Protein AF-R5TZ02-F1 (afdb_monomer)

Organism: NCBI:txid1263106

Foldseek 3Di:
DLPDDLVRQCVFPQGHNQLSVVSPVVSVVHFDDPVNSVVSRGPCQRRQLPDDGPNDGPDPDDNDPQVNVCSNPVPDDPDPPVCVPDRDDDDDPCPPDPPPDDDDDDDD

Solvent-accessible surface area (backbone atoms only — not comparable to full-atom values): 7100 Å² total; per-residue (Å²): 85,76,82,62,53,66,72,62,41,56,71,39,54,46,36,45,77,70,27,34,52,48,51,68,56,50,41,75,81,43,84,59,51,72,68,54,40,48,75,54,61,33,40,52,92,56,26,54,88,80,48,36,38,92,88,38,58,94,61,98,67,79,93,41,70,66,60,49,53,50,62,66,68,59,77,83,67,86,70,59,79,86,55,76,76,60,76,86,69,82,85,60,88,63,80,78,62,79,81,87,78,82,85,86,76,87,80,135

Radius of gyration: 22.27 Å; Cα contacts (8 Å, |Δi|>4): 79; chains: 1; bounding box: 46×42×75 Å

Secondary structure (DSSP, 8-state):
-TT--HHHHHHSTT--HHHHHHHHHHTTTSPPPHHHHHHTT--HHHHTTT--BTTB-SS-----HHHHHHHHH-SS----GGGTT-------TTTT------------

pLDDT: mean 77.51, std 15.89, range [36.97, 94.56]

Sequence (108 aa):
MNRASYDVLLRVPGIGYKSAGRIVKARRFGSLGFEDLRKMGVVLKRALYFITCSGKMMYKTKIEEDYITRNLLNTKERLPDSVAGMNYQQLSLFDDVNFTGNQIVTMV

InterPro domains:
  IPR010994 RuvA domain 2-like [SSF47781] (2-53)

Mean predicted aligned error: 12.78 Å

Structure (mmCIF, N/CA/C/O backbone):
data_AF-R5TZ02-F1
#
_entry.id   AF-R5TZ02-F1
#
loop_
_atom_site.group_PDB
_atom_site.id
_atom_site.type_symbol
_atom_site.label_atom_id
_atom_site.label_alt_id
_atom_site.label_comp_id
_atom_site.label_asym_id
_atom_site.label_entity_id
_atom_site.label_seq_id
_atom_site.pdbx_PDB_ins_code
_atom_site.Cartn_x
_atom_site.Cartn_y
_atom_site.Cartn_z
_atom_site.occupancy
_atom_site.B_iso_or_equiv
_atom_site.auth_seq_id
_atom_site.auth_comp_id
_atom_site.auth_asym_id
_atom_site.auth_atom_id
_atom_site.pdbx_PDB_model_num
ATOM 1 N N . MET A 1 1 ? -7.273 0.578 2.139 1.00 80.88 1 MET A N 1
ATOM 2 C CA . MET A 1 1 ? -6.460 -0.176 3.127 1.00 80.88 1 MET A CA 1
ATOM 3 C C . MET A 1 1 ? -7.211 -0.571 4.394 1.00 80.88 1 MET A C 1
ATOM 5 O O . MET A 1 1 ? -7.359 -1.758 4.643 1.00 80.88 1 MET A O 1
ATOM 9 N N . ASN A 1 2 ? -7.729 0.384 5.171 1.00 80.00 2 ASN A N 1
ATOM 10 C CA . ASN A 1 2 ? -8.288 0.114 6.510 1.00 80.00 2 ASN A CA 1
ATOM 11 C C . ASN A 1 2 ? -9.486 -0.862 6.529 1.00 80.00 2 ASN A C 1
ATOM 13 O O . ASN A 1 2 ? -9.746 -1.480 7.553 1.00 80.00 2 ASN A O 1
ATOM 17 N N . ARG A 1 3 ? -10.181 -1.044 5.397 1.00 84.50 3 ARG A N 1
ATOM 18 C CA . ARG A 1 3 ? -11.347 -1.939 5.259 1.00 84.50 3 ARG A CA 1
ATOM 19 C C . ARG A 1 3 ? -11.113 -3.184 4.391 1.00 84.50 3 ARG A C 1
ATOM 21 O O . ARG A 1 3 ? -11.97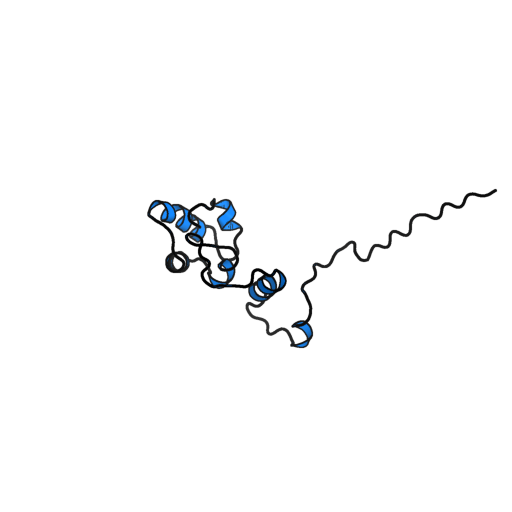0 -4.052 4.356 1.00 84.50 3 ARG A O 1
ATOM 28 N N . ALA A 1 4 ? -9.986 -3.282 3.683 1.00 88.69 4 ALA A N 1
ATOM 29 C CA . ALA A 1 4 ? -9.775 -4.342 2.690 1.00 88.69 4 ALA A CA 1
ATOM 30 C C . ALA A 1 4 ? -9.599 -5.719 3.354 1.00 88.69 4 ALA A C 1
ATOM 32 O O . ALA A 1 4 ? -8.904 -5.824 4.365 1.00 88.69 4 ALA A O 1
ATOM 33 N N . SER A 1 5 ? -10.208 -6.773 2.812 1.00 91.75 5 SER A N 1
ATOM 34 C CA . SER A 1 5 ? -10.006 -8.143 3.297 1.00 91.75 5 SER A CA 1
ATOM 35 C C . SER A 1 5 ? -8.579 -8.635 3.010 1.00 91.75 5 SER A C 1
ATOM 37 O O . SER A 1 5 ? -7.854 -8.056 2.199 1.00 91.75 5 SER A O 1
ATOM 39 N N . TYR A 1 6 ? -8.140 -9.681 3.713 1.00 92.38 6 TYR A N 1
ATOM 40 C CA . TYR A 1 6 ? -6.778 -10.211 3.577 1.00 92.38 6 TYR A CA 1
ATOM 41 C C . TYR A 1 6 ? -6.500 -10.740 2.160 1.00 92.38 6 TYR A C 1
ATOM 43 O O . TYR A 1 6 ? -5.452 -10.467 1.581 1.00 92.38 6 TYR A O 1
ATOM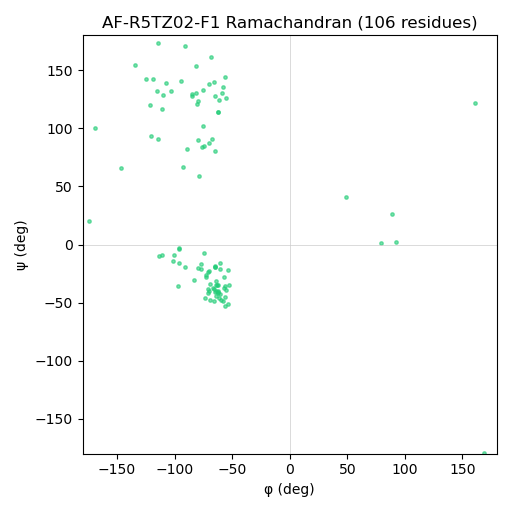 51 N N . ASP A 1 7 ? -7.474 -11.440 1.587 1.00 93.88 7 ASP A N 1
ATOM 52 C CA . ASP A 1 7 ? -7.479 -11.961 0.221 1.00 93.88 7 ASP A CA 1
ATOM 53 C C . ASP A 1 7 ? -7.371 -10.849 -0.833 1.00 93.88 7 ASP A C 1
ATOM 55 O O . ASP A 1 7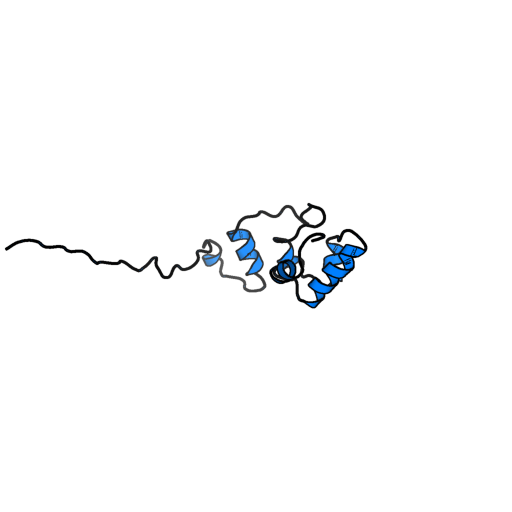 ? -6.574 -10.967 -1.762 1.00 93.88 7 ASP A O 1
ATOM 59 N N . VAL A 1 8 ? -8.087 -9.731 -0.666 1.00 92.75 8 VAL A N 1
ATOM 60 C CA . VAL A 1 8 ? -7.971 -8.571 -1.565 1.00 92.75 8 VAL A CA 1
ATOM 61 C C . VAL A 1 8 ? -6.574 -7.960 -1.494 1.00 92.75 8 VAL A C 1
ATOM 63 O O . VAL A 1 8 ? -6.008 -7.606 -2.525 1.00 92.75 8 VAL A O 1
ATOM 66 N N . LEU A 1 9 ? -5.980 -7.871 -0.300 1.00 92.19 9 LEU A N 1
ATOM 67 C CA . LEU A 1 9 ? -4.625 -7.337 -0.139 1.00 92.19 9 LEU A CA 1
ATOM 68 C C . LEU A 1 9 ? -3.573 -8.180 -0.868 1.00 92.19 9 LEU A C 1
ATOM 70 O O . LEU A 1 9 ? -2.623 -7.612 -1.395 1.00 92.19 9 LEU A O 1
ATOM 74 N N . LEU A 1 10 ? -3.743 -9.502 -0.933 1.00 93.56 10 LEU A N 1
ATOM 75 C CA . LEU A 1 10 ? -2.823 -10.396 -1.644 1.00 93.56 10 LEU A CA 1
ATOM 76 C C . LEU A 1 10 ? -2.874 -10.256 -3.170 1.00 93.56 10 LEU A C 1
ATOM 78 O O . LEU A 1 10 ? -1.903 -10.601 -3.836 1.00 93.56 10 LEU A O 1
ATOM 82 N N . ARG A 1 11 ? -3.975 -9.744 -3.730 1.00 93.06 11 ARG A N 1
ATOM 83 C CA . ARG A 1 11 ? -4.100 -9.506 -5.179 1.00 93.06 11 ARG A CA 1
ATOM 84 C C . ARG A 1 11 ? -3.359 -8.253 -5.639 1.00 93.06 11 ARG A C 1
ATOM 86 O O . ARG A 1 11 ? -3.125 -8.088 -6.831 1.00 93.06 11 ARG A O 1
ATOM 93 N N . VAL A 1 12 ? -3.007 -7.359 -4.716 1.00 92.38 12 VAL A N 1
ATOM 94 C CA . VAL A 1 12 ? -2.370 -6.084 -5.049 1.00 92.38 12 VAL A CA 1
ATOM 95 C C . VAL A 1 12 ? -0.872 -6.286 -5.313 1.00 92.38 12 VAL A C 1
ATOM 97 O O . VAL A 1 12 ? -0.143 -6.725 -4.416 1.00 92.38 12 VAL A O 1
ATOM 100 N N . PRO A 1 13 ? -0.362 -5.885 -6.494 1.00 90.88 13 PRO A N 1
ATOM 101 C CA . PRO A 1 13 ? 1.064 -5.933 -6.787 1.00 90.88 13 PRO A CA 1
ATOM 102 C C . PRO A 1 13 ? 1.895 -5.173 -5.744 1.00 90.88 13 PRO A C 1
ATOM 104 O O . PRO A 1 13 ? 1.679 -3.990 -5.489 1.00 90.88 13 PRO A O 1
ATOM 107 N N . GLY A 1 14 ? 2.887 -5.845 -5.154 1.00 89.50 14 GLY A N 1
ATOM 108 C CA . GLY A 1 14 ? 3.764 -5.252 -4.137 1.00 89.50 14 GLY A CA 1
ATOM 109 C C . GLY A 1 14 ? 3.318 -5.450 -2.682 1.00 89.50 14 GLY A C 1
ATOM 110 O O . GLY A 1 14 ? 4.011 -4.970 -1.781 1.00 89.50 14 GLY A O 1
ATOM 111 N N . ILE A 1 15 ? 2.220 -6.173 -2.432 1.00 94.25 15 ILE A N 1
ATOM 112 C CA . ILE A 1 15 ? 1.822 -6.657 -1.103 1.00 94.25 15 ILE A CA 1
ATOM 113 C C . ILE A 1 15 ? 1.987 -8.182 -1.060 1.00 94.25 15 ILE A C 1
ATOM 115 O O . ILE A 1 15 ? 1.495 -8.893 -1.925 1.00 94.25 15 ILE A O 1
ATOM 119 N N . GLY A 1 16 ? 2.687 -8.690 -0.046 1.00 92.94 16 GLY A N 1
ATOM 120 C CA . GLY A 1 16 ? 2.872 -10.126 0.181 1.00 92.94 16 GLY A CA 1
ATOM 121 C C . GLY A 1 16 ? 2.188 -10.587 1.466 1.00 92.94 16 GLY A C 1
ATOM 122 O O . GLY A 1 16 ? 1.740 -9.772 2.268 1.00 92.94 16 GLY A O 1
ATOM 123 N N . TYR A 1 17 ? 2.169 -11.897 1.723 1.00 94.56 17 TYR A N 1
ATOM 124 C CA . TYR A 1 17 ? 1.468 -12.480 2.880 1.00 94.56 17 TYR A CA 1
ATOM 125 C C . TYR A 1 17 ? 1.891 -11.889 4.234 1.00 94.56 17 TYR A C 1
ATOM 127 O O . TYR A 1 17 ? 1.041 -11.632 5.090 1.00 94.56 17 TYR A O 1
ATOM 135 N N . LYS A 1 18 ? 3.192 -11.610 4.418 1.00 94.56 18 LYS A N 1
ATOM 136 C CA . LYS A 1 18 ? 3.728 -10.979 5.636 1.00 94.56 18 LYS A CA 1
ATOM 137 C C . LYS A 1 18 ? 3.219 -9.548 5.799 1.00 94.56 18 LYS A C 1
ATOM 139 O O . LYS A 1 18 ? 2.765 -9.190 6.884 1.00 94.56 18 LYS A O 1
ATOM 144 N N . SER A 1 19 ? 3.297 -8.728 4.747 1.00 93.19 19 SER A N 1
ATOM 145 C CA . SER A 1 19 ? 2.848 -7.333 4.809 1.00 93.19 19 SER A CA 1
ATOM 146 C C . SER A 1 19 ? 1.326 -7.237 4.906 1.00 93.19 19 SER A C 1
ATOM 148 O O . SER A 1 19 ? 0.839 -6.488 5.748 1.00 93.19 19 SER A O 1
ATOM 150 N N . ALA A 1 20 ? 0.574 -8.067 4.178 1.00 94.31 20 ALA A N 1
ATOM 151 C CA . ALA A 1 20 ? -0.878 -8.194 4.315 1.00 94.31 20 ALA A CA 1
ATOM 152 C C . ALA A 1 20 ? -1.288 -8.544 5.756 1.00 94.31 20 ALA A C 1
ATOM 154 O O . ALA A 1 20 ? -2.170 -7.904 6.328 1.00 94.31 20 ALA A O 1
ATOM 155 N N . GLY A 1 21 ? -0.597 -9.498 6.390 1.00 94.12 21 GLY A N 1
ATOM 156 C CA . GLY A 1 21 ? -0.849 -9.859 7.787 1.00 94.12 21 GLY A CA 1
ATOM 157 C C . GLY A 1 21 ? -0.579 -8.703 8.755 1.00 94.12 21 GLY A C 1
ATOM 158 O O . GLY A 1 21 ? -1.360 -8.472 9.680 1.00 94.12 21 GLY A O 1
ATOM 159 N N . ARG A 1 22 ? 0.492 -7.930 8.527 1.00 93.50 22 ARG A N 1
ATOM 160 C CA . ARG A 1 22 ? 0.792 -6.722 9.316 1.00 93.50 22 ARG A CA 1
ATOM 161 C C . ARG A 1 22 ? -0.279 -5.651 9.144 1.00 93.50 22 ARG A C 1
ATOM 163 O O . ARG A 1 22 ? -0.729 -5.115 10.147 1.00 93.50 22 ARG A O 1
ATOM 170 N N . ILE A 1 23 ? -0.736 -5.399 7.918 1.00 93.00 23 ILE A N 1
ATOM 171 C CA . ILE A 1 23 ? -1.804 -4.432 7.619 1.00 93.00 23 ILE A CA 1
ATOM 172 C C . ILE A 1 23 ? -3.086 -4.790 8.377 1.00 93.00 23 ILE A C 1
ATOM 174 O O . ILE A 1 23 ? -3.674 -3.939 9.044 1.00 93.00 23 ILE A O 1
ATOM 178 N N . VAL A 1 24 ? -3.502 -6.059 8.316 1.00 93.12 24 VAL A N 1
ATOM 179 C CA . VAL A 1 24 ? -4.724 -6.542 8.979 1.00 93.12 24 VAL A CA 1
ATOM 180 C C . VAL A 1 24 ? -4.645 -6.419 10.501 1.00 93.12 24 VAL A C 1
ATOM 182 O O . VAL A 1 24 ? -5.656 -6.129 11.141 1.00 93.12 24 VAL A O 1
ATOM 185 N N . LYS A 1 25 ? -3.461 -6.607 11.090 1.00 92.75 25 LYS A N 1
ATOM 186 C CA . LYS A 1 25 ? -3.245 -6.383 12.525 1.00 92.75 25 LYS A CA 1
ATOM 187 C C . LYS A 1 25 ? -3.219 -4.891 12.862 1.00 92.75 25 LYS A C 1
ATOM 189 O O . LYS A 1 25 ? -3.890 -4.471 13.797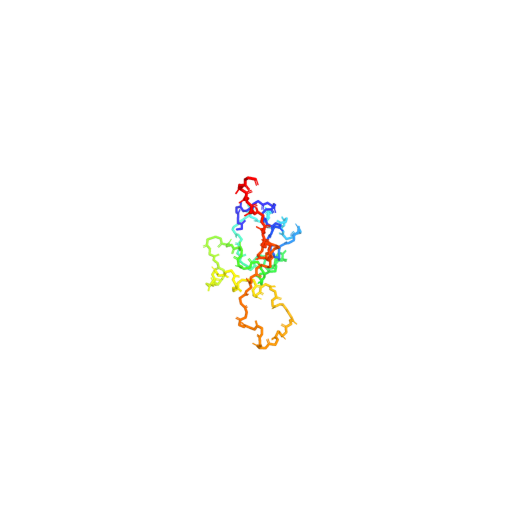 1.00 92.75 25 LYS A O 1
ATOM 194 N N . ALA A 1 26 ? -2.491 -4.093 12.087 1.00 91.75 26 ALA A N 1
ATOM 195 C CA . ALA A 1 26 ? -2.239 -2.687 12.378 1.00 91.75 26 ALA A CA 1
ATOM 196 C C . ALA A 1 26 ? -3.495 -1.809 12.250 1.00 91.75 26 ALA A C 1
ATOM 198 O O . ALA A 1 26 ? -3.696 -0.916 13.067 1.00 91.75 26 ALA A O 1
ATOM 199 N N . ARG A 1 27 ? -4.408 -2.125 11.320 1.00 89.56 27 ARG A N 1
ATOM 200 C CA . ARG A 1 27 ? -5.693 -1.409 11.180 1.00 89.56 27 ARG A CA 1
ATOM 201 C C . ARG A 1 27 ? -6.599 -1.475 12.417 1.00 89.56 27 ARG A C 1
ATOM 203 O O . ARG A 1 27 ? -7.553 -0.714 12.502 1.00 89.56 27 ARG A O 1
ATOM 210 N N . ARG A 1 28 ? -6.336 -2.395 13.357 1.00 87.88 28 ARG A N 1
ATOM 211 C CA . ARG A 1 28 ? -7.061 -2.471 14.637 1.00 87.88 28 ARG A CA 1
ATOM 212 C C . ARG A 1 28 ? -6.670 -1.344 15.592 1.00 87.88 28 ARG A C 1
ATOM 214 O O . ARG A 1 28 ? -7.465 -0.995 16.452 1.00 87.88 28 ARG A O 1
ATOM 221 N N . PHE A 1 29 ? -5.459 -0.810 15.447 1.00 88.50 29 PHE A N 1
ATOM 222 C CA . PHE A 1 29 ? -4.901 0.218 16.327 1.00 88.50 29 PHE A CA 1
ATOM 223 C C . PHE A 1 29 ? -5.080 1.633 15.773 1.00 88.50 29 PHE A C 1
ATOM 225 O O . PHE A 1 29 ? -4.934 2.601 16.511 1.00 88.50 29 PHE A O 1
ATOM 232 N N . GLY A 1 30 ? -5.395 1.774 14.485 1.00 86.62 30 GLY A N 1
ATOM 233 C CA . GLY A 1 30 ? -5.607 3.076 13.873 1.00 86.62 30 GLY A CA 1
ATOM 234 C C . GLY A 1 30 ? -5.696 3.024 12.354 1.00 86.62 30 GLY A C 1
ATOM 235 O O . GLY A 1 30 ? -5.608 1.967 11.725 1.00 86.62 30 GLY A O 1
ATOM 236 N N . SER A 1 31 ? -5.872 4.201 11.759 1.00 87.44 31 SER A N 1
ATOM 237 C CA . SER A 1 31 ? -5.836 4.366 10.306 1.00 87.44 31 SER A CA 1
ATOM 238 C C . SER A 1 31 ? -4.400 4.304 9.798 1.00 87.44 31 SER A C 1
ATOM 240 O O . SER A 1 31 ? -3.535 4.987 10.334 1.00 87.44 31 SER A O 1
ATOM 242 N N . LEU A 1 32 ? -4.158 3.528 8.742 1.00 89.12 32 LEU A N 1
ATOM 243 C CA . LEU A 1 32 ? -2.826 3.389 8.154 1.00 89.12 32 LEU A CA 1
ATOM 244 C C . LEU A 1 32 ? -2.534 4.507 7.152 1.00 89.12 32 LEU A C 1
ATOM 246 O O . LEU A 1 32 ? -3.331 4.750 6.239 1.00 89.12 32 LEU A O 1
ATOM 250 N N . GLY A 1 33 ? -1.378 5.153 7.303 1.00 89.94 33 GLY A N 1
ATOM 251 C CA . GLY A 1 33 ? -0.809 6.081 6.331 1.00 89.94 33 GLY A CA 1
ATOM 252 C C . GLY A 1 33 ? 0.118 5.389 5.327 1.00 89.94 33 GLY A C 1
ATOM 253 O O . GLY A 1 33 ? 0.475 4.222 5.468 1.00 89.94 33 GLY A O 1
ATOM 254 N N . PHE A 1 34 ? 0.544 6.118 4.292 1.00 88.94 34 PHE A N 1
ATOM 255 C CA . PHE A 1 34 ? 1.488 5.590 3.294 1.00 88.94 34 PHE A CA 1
ATOM 256 C C . PHE A 1 34 ? 2.864 5.262 3.887 1.00 88.94 34 PHE A C 1
ATOM 258 O O . PHE A 1 34 ? 3.485 4.276 3.492 1.00 88.94 34 PHE A O 1
ATOM 265 N N . GLU A 1 35 ? 3.321 6.050 4.859 1.00 89.44 35 GLU A N 1
ATOM 266 C CA . GLU A 1 35 ? 4.610 5.823 5.515 1.00 89.44 35 GLU A CA 1
ATOM 267 C C . GLU A 1 35 ? 4.608 4.528 6.343 1.00 89.44 35 GLU A C 1
ATOM 269 O O . GLU A 1 35 ? 5.572 3.762 6.315 1.00 89.44 35 GLU A O 1
ATOM 274 N N . ASP A 1 36 ? 3.487 4.213 6.993 1.00 90.62 36 ASP A N 1
ATOM 275 C CA . ASP A 1 36 ? 3.322 2.971 7.752 1.00 90.62 36 ASP A CA 1
ATOM 276 C C . ASP A 1 36 ? 3.379 1.751 6.833 1.00 90.62 36 ASP A C 1
ATOM 278 O O . ASP A 1 36 ? 4.036 0.757 7.141 1.00 90.62 36 ASP A O 1
ATOM 282 N N . LEU A 1 37 ? 2.752 1.839 5.657 1.00 90.38 37 LEU A N 1
ATOM 283 C CA . LEU A 1 37 ? 2.782 0.769 4.661 1.00 90.38 37 LEU A CA 1
ATOM 284 C C . LEU A 1 37 ? 4.200 0.499 4.153 1.00 90.38 37 LEU A C 1
ATOM 286 O O . LEU A 1 37 ? 4.590 -0.664 4.020 1.00 90.38 37 LEU A O 1
ATOM 290 N N . ARG A 1 38 ? 4.992 1.555 3.923 1.00 91.12 38 ARG A N 1
ATOM 291 C CA . ARG A 1 38 ? 6.408 1.425 3.557 1.00 91.12 38 ARG A CA 1
ATOM 292 C C . ARG A 1 38 ? 7.180 0.679 4.647 1.00 91.12 38 ARG A C 1
ATOM 294 O O . ARG A 1 38 ? 7.866 -0.294 4.341 1.00 91.12 38 ARG A O 1
ATOM 301 N N . LYS A 1 39 ? 7.003 1.065 5.915 1.00 91.38 39 LYS A N 1
ATOM 302 C CA . LYS A 1 39 ? 7.637 0.408 7.073 1.00 91.38 39 LYS A CA 1
ATOM 303 C C . LYS A 1 39 ? 7.182 -1.044 7.263 1.00 91.38 39 LYS A C 1
ATOM 305 O O . LYS A 1 39 ? 7.964 -1.887 7.687 1.00 91.38 39 LYS A O 1
ATOM 310 N N . MET A 1 40 ? 5.942 -1.375 6.897 1.00 91.06 40 MET A N 1
ATOM 311 C CA . MET A 1 40 ? 5.408 -2.746 6.944 1.00 91.06 40 MET A CA 1
ATOM 312 C C . MET A 1 40 ? 5.935 -3.661 5.826 1.00 91.06 40 MET A C 1
ATOM 314 O O . MET A 1 40 ? 5.668 -4.871 5.859 1.00 91.06 40 MET A O 1
ATOM 318 N N . GLY A 1 41 ? 6.687 -3.113 4.865 1.00 88.81 41 GLY A N 1
ATOM 319 C CA . GLY A 1 41 ? 7.263 -3.844 3.738 1.00 88.81 41 GLY A CA 1
ATOM 320 C C . GLY A 1 41 ? 6.344 -3.920 2.518 1.00 88.81 41 GLY A C 1
ATOM 321 O O . GLY A 1 41 ? 6.427 -4.880 1.755 1.00 88.81 41 GLY A O 1
ATOM 322 N N . VAL A 1 42 ? 5.435 -2.957 2.347 1.00 93.00 42 VAL A N 1
ATOM 323 C CA . VAL A 1 42 ? 4.672 -2.798 1.102 1.00 93.00 42 VAL A CA 1
ATOM 324 C C . VAL A 1 42 ? 5.517 -2.041 0.083 1.00 93.00 42 VAL A C 1
ATOM 326 O O . VAL A 1 42 ? 6.033 -0.956 0.362 1.00 93.00 42 VAL A O 1
ATOM 329 N N . VAL A 1 43 ? 5.610 -2.576 -1.134 1.00 91.31 43 VAL A N 1
ATOM 330 C CA . VAL A 1 43 ? 6.280 -1.899 -2.248 1.00 91.31 43 VAL A CA 1
ATOM 331 C C . VAL A 1 43 ? 5.340 -0.850 -2.835 1.00 91.31 43 VAL A C 1
ATOM 333 O O . VAL A 1 43 ? 4.580 -1.117 -3.766 1.00 91.31 43 VAL A O 1
ATOM 336 N N . LEU A 1 44 ? 5.415 0.373 -2.300 1.00 88.81 44 LEU A N 1
ATOM 337 C CA . LEU A 1 44 ? 4.549 1.477 -2.722 1.00 88.81 44 LEU A CA 1
ATOM 338 C C . LEU A 1 44 ? 4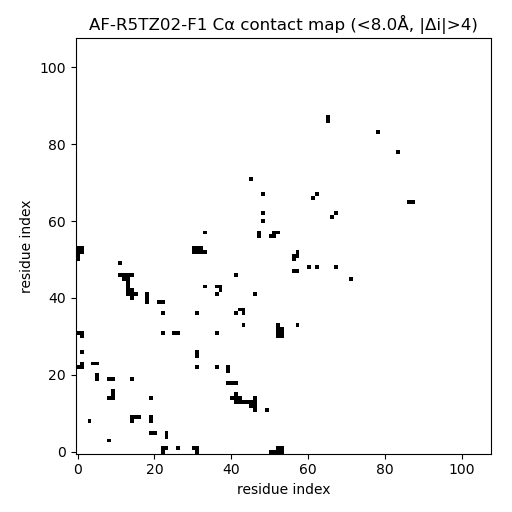.640 1.765 -4.225 1.00 88.81 44 LEU A C 1
ATOM 340 O O . LEU A 1 44 ? 3.611 2.031 -4.824 1.00 88.81 44 LEU A O 1
ATOM 344 N N . LYS A 1 45 ? 5.818 1.630 -4.855 1.00 86.38 45 LYS A N 1
ATOM 345 C CA . LYS A 1 45 ? 5.994 1.854 -6.307 1.00 86.38 45 LYS A CA 1
ATOM 346 C C . LYS A 1 45 ? 5.017 1.052 -7.179 1.00 86.38 45 LYS A C 1
ATOM 348 O O . LYS A 1 45 ? 4.591 1.540 -8.212 1.00 86.38 45 LYS A O 1
ATOM 353 N N . ARG A 1 46 ? 4.668 -0.167 -6.756 1.00 86.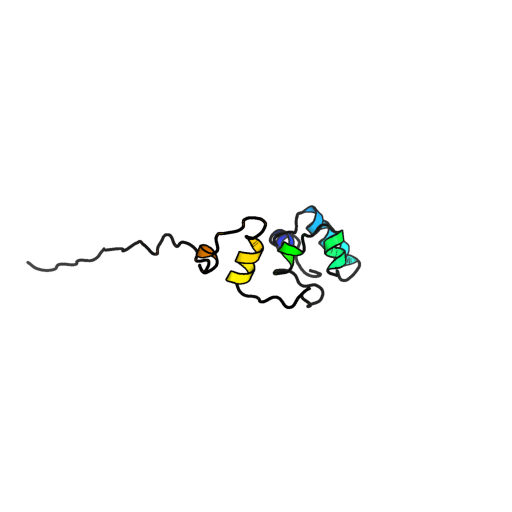44 46 ARG A N 1
ATOM 354 C CA . ARG A 1 46 ? 3.752 -1.060 -7.484 1.00 86.44 46 ARG A CA 1
ATOM 355 C C . ARG A 1 46 ? 2.328 -0.975 -6.943 1.00 86.44 46 ARG A C 1
ATOM 357 O O . ARG A 1 46 ? 1.376 -1.034 -7.709 1.00 86.44 46 ARG A O 1
ATOM 364 N N . ALA A 1 47 ? 2.189 -0.790 -5.632 1.00 90.12 47 ALA A N 1
ATOM 365 C CA . ALA A 1 47 ? 0.891 -0.759 -4.975 1.00 90.12 47 ALA A CA 1
ATOM 366 C C . ALA A 1 47 ? 0.156 0.589 -5.120 1.00 90.12 47 ALA A C 1
ATOM 368 O O . ALA A 1 47 ? -1.060 0.615 -4.955 1.00 90.12 47 ALA A O 1
ATOM 369 N N . LEU A 1 48 ? 0.851 1.697 -5.430 1.00 88.38 48 LEU A N 1
ATOM 370 C CA . LEU A 1 48 ? 0.284 3.059 -5.422 1.00 88.38 48 LEU A CA 1
ATOM 371 C C . LEU A 1 48 ? -0.934 3.246 -6.333 1.00 88.38 48 LEU A C 1
ATOM 373 O O . LEU A 1 48 ? -1.776 4.083 -6.028 1.00 88.38 48 LEU A O 1
ATOM 377 N N . TYR A 1 49 ? -1.037 2.466 -7.410 1.00 87.94 49 TYR A N 1
ATOM 378 C CA . TYR A 1 49 ? -2.149 2.532 -8.363 1.00 87.94 49 TYR A CA 1
ATOM 379 C C . TYR A 1 49 ? -3.427 1.859 -7.839 1.00 87.94 49 TYR A C 1
ATOM 381 O O . TYR A 1 49 ? -4.519 2.158 -8.307 1.00 87.94 49 TYR A O 1
ATOM 389 N N . PHE A 1 50 ? -3.298 0.958 -6.861 1.00 88.56 50 PHE A N 1
ATOM 390 C CA . PHE A 1 50 ? -4.378 0.071 -6.415 1.00 88.56 50 PHE A CA 1
ATOM 391 C C . PHE A 1 50 ? -4.846 0.353 -4.988 1.00 88.56 50 PHE A C 1
ATOM 393 O O . PHE A 1 50 ? -5.837 -0.219 -4.530 1.00 88.56 50 PHE A O 1
ATOM 400 N N . ILE A 1 51 ? -4.121 1.190 -4.243 1.00 89.38 51 ILE A N 1
ATOM 401 C CA . ILE A 1 51 ? -4.383 1.413 -2.824 1.00 89.38 51 ILE A CA 1
ATOM 402 C C . ILE A 1 51 ? -4.731 2.865 -2.536 1.00 89.38 51 ILE A C 1
ATOM 404 O O . ILE A 1 51 ? -4.125 3.807 -3.038 1.00 89.38 51 ILE A O 1
ATOM 408 N N . THR A 1 52 ? -5.663 3.028 -1.608 1.00 89.44 52 THR A N 1
ATOM 409 C CA . THR A 1 52 ? -5.966 4.309 -0.982 1.00 89.44 52 THR A CA 1
ATOM 410 C C . THR A 1 52 ? -5.854 4.187 0.533 1.00 89.44 52 THR A C 1
ATOM 412 O O . THR A 1 52 ? -6.225 3.166 1.144 1.00 89.44 52 THR A O 1
ATOM 415 N N . CYS A 1 53 ? -5.343 5.251 1.146 1.00 87.31 53 CYS A N 1
ATOM 416 C CA . CYS A 1 53 ? -5.265 5.418 2.592 1.00 8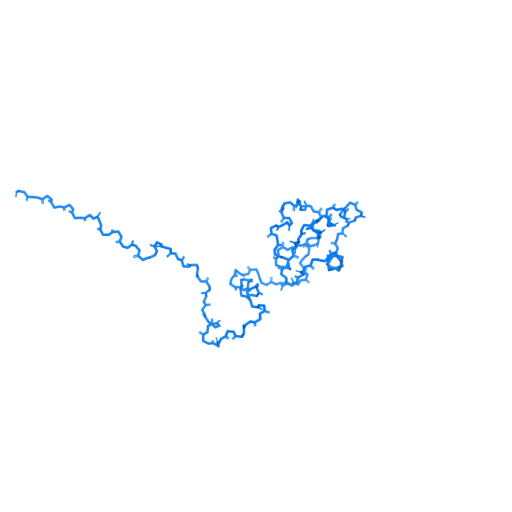7.31 53 CYS A CA 1
ATOM 417 C C . CYS A 1 53 ? -6.249 6.519 2.985 1.00 87.31 53 CYS A C 1
ATOM 419 O O . CYS A 1 53 ? -6.128 7.653 2.529 1.00 87.31 53 CYS A O 1
ATOM 421 N N . SER A 1 54 ? -7.267 6.165 3.775 1.00 83.56 54 SER A N 1
ATOM 422 C CA . SER A 1 54 ? -8.321 7.093 4.222 1.00 83.56 54 SER A CA 1
ATOM 423 C C . SER A 1 54 ? -8.949 7.930 3.092 1.00 83.56 54 SER A C 1
ATOM 425 O O . SER A 1 54 ? -9.182 9.124 3.246 1.00 83.56 54 SER A O 1
ATOM 427 N N . GLY A 1 55 ? -9.188 7.307 1.931 1.00 81.38 55 GLY A N 1
ATOM 428 C CA . GLY A 1 55 ? -9.801 7.960 0.768 1.00 81.38 55 GLY A CA 1
ATOM 429 C C . GLY A 1 55 ? -8.856 8.827 -0.069 1.00 81.38 55 GLY A C 1
ATOM 430 O O . GLY A 1 55 ? -9.290 9.399 -1.062 1.00 81.38 55 GLY A O 1
ATOM 431 N N . LYS A 1 56 ? -7.567 8.911 0.282 1.00 83.06 56 LYS A N 1
ATOM 432 C CA . LYS A 1 56 ? -6.563 9.657 -0.484 1.00 83.06 56 LYS A CA 1
ATOM 433 C C . LYS A 1 56 ? -5.618 8.701 -1.206 1.00 83.06 56 LYS A C 1
ATOM 435 O O . LYS A 1 56 ? -5.195 7.688 -0.642 1.00 83.06 56 LYS A O 1
ATOM 440 N N . MET A 1 57 ? -5.291 9.040 -2.449 1.00 84.44 57 MET A N 1
ATOM 441 C CA . MET A 1 57 ? -4.150 8.473 -3.170 1.00 84.44 57 MET A CA 1
ATOM 442 C C . MET A 1 57 ? -2.872 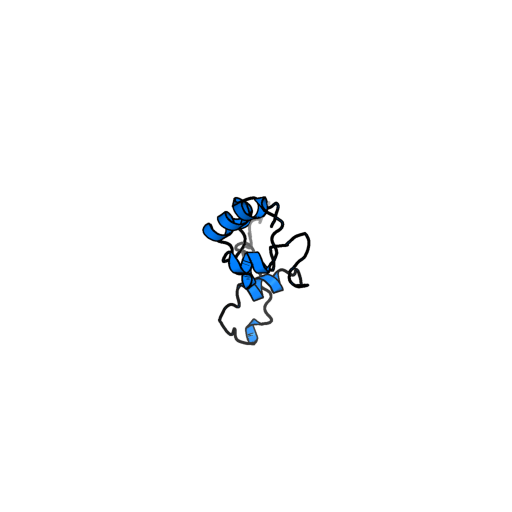9.199 -2.741 1.00 84.44 57 MET A C 1
ATOM 444 O O . MET A 1 57 ? -2.930 10.356 -2.324 1.00 84.44 57 MET A O 1
ATOM 448 N N . MET A 1 58 ? -1.721 8.528 -2.832 1.00 79.00 58 MET A N 1
ATOM 449 C CA . MET A 1 58 ? -0.434 9.135 -2.466 1.00 79.00 58 MET A CA 1
ATOM 450 C C . MET A 1 58 ? -0.069 10.279 -3.419 1.00 79.00 58 MET A C 1
ATOM 452 O O . MET A 1 58 ? 0.438 11.311 -2.992 1.00 79.00 58 MET A O 1
ATOM 456 N N . TYR A 1 59 ? -0.379 10.093 -4.702 1.00 80.44 59 TYR A N 1
ATOM 457 C CA . TYR A 1 59 ? -0.187 11.063 -5.770 1.00 80.44 59 TYR A CA 1
ATOM 458 C C . TYR A 1 59 ? -1.455 11.122 -6.629 1.00 80.44 59 TYR A C 1
ATOM 460 O O . TYR A 1 59 ? -2.203 10.146 -6.707 1.00 80.44 59 TYR A O 1
ATOM 468 N N . LYS A 1 60 ? -1.701 12.258 -7.295 1.00 73.31 60 LYS A N 1
ATOM 469 C CA . LYS A 1 60 ? -2.706 12.338 -8.367 1.00 73.31 60 LYS A CA 1
ATOM 470 C C . LYS A 1 60 ? -2.139 11.659 -9.610 1.00 73.31 60 LYS A C 1
ATOM 472 O O . LYS A 1 60 ? -1.526 12.299 -10.458 1.00 73.31 60 LYS A O 1
ATOM 477 N N . THR A 1 61 ? -2.292 10.347 -9.674 1.00 73.12 61 THR A N 1
ATOM 478 C CA . THR A 1 61 ? -1.848 9.542 -10.808 1.00 73.12 61 THR A CA 1
ATOM 479 C C . THR A 1 61 ? -3.003 9.349 -11.786 1.00 73.12 61 THR A C 1
ATOM 481 O O . THR A 1 61 ? -4.144 9.178 -11.362 1.00 73.12 61 THR A O 1
ATOM 484 N N . LYS A 1 62 ? -2.718 9.403 -13.092 1.00 75.31 62 LYS A N 1
ATOM 485 C CA . LYS A 1 62 ? -3.711 9.109 -14.131 1.00 75.31 62 LYS A CA 1
ATOM 486 C C . LYS A 1 62 ? -4.126 7.639 -14.026 1.00 75.31 62 LYS A C 1
ATOM 488 O O . LYS A 1 62 ? -3.256 6.768 -13.990 1.00 75.31 62 LYS A O 1
ATOM 493 N N . ILE A 1 63 ? -5.430 7.383 -13.952 1.00 78.00 63 ILE A N 1
ATOM 494 C CA . ILE A 1 63 ? -6.000 6.031 -13.898 1.00 78.00 63 ILE A CA 1
ATOM 495 C C . ILE A 1 63 ? -6.314 5.613 -15.337 1.00 78.00 63 ILE A C 1
ATOM 497 O O . ILE A 1 63 ? -7.467 5.525 -15.731 1.00 78.00 63 ILE A O 1
ATOM 501 N N . GLU A 1 64 ? -5.257 5.441 -16.127 1.00 81.88 64 GLU A N 1
ATOM 502 C CA . GLU A 1 64 ? -5.324 4.982 -17.517 1.00 81.88 64 GLU A CA 1
ATOM 503 C C . GLU A 1 64 ? -4.628 3.624 -17.598 1.00 81.88 64 GLU A C 1
ATOM 505 O O . GLU A 1 64 ? -3.515 3.477 -17.079 1.00 81.88 64 GLU A O 1
ATOM 510 N N . GLU A 1 65 ? -5.265 2.639 -18.230 1.00 78.38 65 GLU A N 1
ATOM 511 C CA . GLU A 1 65 ? -4.775 1.255 -18.274 1.00 78.38 65 GLU A CA 1
ATOM 512 C C . GLU A 1 65 ? -3.358 1.179 -18.847 1.00 78.38 65 GLU A C 1
ATOM 514 O O . GLU A 1 65 ? -2.437 0.698 -18.182 1.00 78.38 65 GLU A O 1
ATOM 519 N N . ASP A 1 66 ? -3.152 1.763 -20.027 1.00 78.62 66 ASP A N 1
ATOM 520 C CA . ASP A 1 66 ? -1.853 1.789 -20.692 1.00 78.62 66 ASP A CA 1
ATOM 521 C C . ASP A 1 66 ? -0.757 2.426 -19.834 1.00 78.62 66 ASP A C 1
ATOM 523 O O . ASP A 1 66 ? 0.400 2.004 -19.866 1.00 78.62 66 ASP A O 1
ATOM 527 N N . TYR A 1 67 ? -1.098 3.471 -19.077 1.00 80.50 67 TYR A N 1
ATOM 528 C CA . TYR A 1 67 ? -0.148 4.180 -18.225 1.00 80.50 67 TYR A CA 1
ATOM 529 C C . TYR A 1 67 ? 0.260 3.327 -17.021 1.00 80.50 67 TYR A C 1
ATOM 531 O O . TYR A 1 67 ? 1.436 3.288 -16.648 1.00 80.50 67 TYR A O 1
ATOM 539 N N . ILE A 1 68 ? -0.700 2.640 -16.401 1.00 83.31 68 ILE A N 1
ATOM 540 C CA . ILE A 1 68 ? -0.450 1.778 -15.246 1.00 83.31 68 ILE A CA 1
ATOM 541 C C . ILE A 1 68 ? 0.357 0.551 -15.683 1.00 83.31 68 ILE A C 1
ATOM 543 O O . ILE A 1 68 ? 1.381 0.256 -15.065 1.00 83.31 68 ILE A O 1
ATOM 547 N N . THR A 1 69 ? -0.039 -0.111 -16.771 1.00 79.12 69 THR A N 1
ATOM 548 C CA . THR A 1 69 ? 0.635 -1.304 -17.307 1.00 79.12 69 THR A CA 1
ATOM 549 C C . THR A 1 69 ? 2.072 -0.994 -17.715 1.00 79.12 69 THR A C 1
ATOM 551 O O . THR A 1 69 ? 2.991 -1.687 -17.273 1.00 79.12 69 THR A O 1
ATOM 554 N N . ARG A 1 70 ? 2.307 0.116 -18.433 1.00 80.44 70 ARG A N 1
ATOM 555 C CA . ARG A 1 70 ? 3.660 0.598 -18.759 1.00 80.44 70 ARG A CA 1
ATOM 556 C C . ARG A 1 70 ? 4.528 0.762 -17.521 1.00 80.44 70 ARG A C 1
ATOM 558 O O . ARG A 1 70 ? 5.632 0.235 -17.474 1.00 80.44 70 ARG A O 1
ATOM 565 N N . ASN A 1 71 ? 4.039 1.463 -16.501 1.00 79.88 71 ASN A N 1
ATOM 566 C CA . ASN A 1 71 ? 4.830 1.729 -15.298 1.00 79.88 71 ASN A CA 1
ATOM 567 C C . ASN A 1 71 ? 5.018 0.496 -14.400 1.00 79.88 71 ASN A C 1
ATOM 569 O O . ASN A 1 71 ? 6.019 0.404 -13.690 1.00 79.88 71 ASN A O 1
ATOM 573 N N . LEU A 1 72 ? 4.084 -0.458 -14.420 1.00 77.81 72 LEU A N 1
ATOM 574 C CA . LEU A 1 72 ? 4.235 -1.732 -13.716 1.00 77.81 72 LEU A CA 1
ATOM 575 C C . LEU A 1 72 ? 5.278 -2.638 -14.383 1.00 77.81 72 LEU A C 1
ATOM 577 O O . LEU A 1 72 ? 6.029 -3.307 -13.671 1.00 77.81 72 LEU A O 1
ATOM 581 N N . LEU A 1 73 ? 5.333 -2.649 -15.719 1.00 75.75 73 LEU A N 1
ATOM 582 C CA . LEU A 1 73 ? 6.256 -3.471 -16.509 1.00 75.75 73 LEU A CA 1
ATOM 583 C C . LEU A 1 73 ? 7.645 -2.831 -16.670 1.00 75.75 73 LEU A C 1
ATOM 585 O O . LEU A 1 73 ? 8.647 -3.542 -16.717 1.00 75.75 73 LEU A O 1
ATOM 589 N N . ASN A 1 74 ? 7.739 -1.498 -16.680 1.00 67.38 74 ASN A N 1
ATOM 590 C CA . ASN A 1 74 ? 8.986 -0.747 -16.858 1.00 67.38 74 ASN A CA 1
ATOM 591 C C . ASN A 1 74 ? 9.827 -0.695 -15.568 1.00 67.38 74 ASN A C 1
ATOM 593 O O . ASN A 1 74 ? 10.106 0.361 -15.004 1.00 67.38 74 ASN A O 1
ATOM 597 N N . THR A 1 75 ? 10.201 -1.865 -15.049 1.00 57.81 75 THR A N 1
ATOM 598 C CA . THR A 1 75 ? 11.035 -1.968 -13.847 1.00 57.81 75 THR A CA 1
ATOM 599 C C . THR A 1 75 ? 12.534 -2.020 -14.166 1.00 57.81 75 THR A C 1
ATOM 601 O O . THR A 1 75 ? 13.305 -1.709 -13.257 1.00 57.81 75 THR A O 1
ATOM 604 N N . LYS A 1 76 ? 12.989 -2.349 -15.396 1.00 52.88 76 LYS A N 1
ATOM 605 C CA . LYS A 1 76 ? 14.433 -2.293 -15.740 1.00 52.88 76 LYS A CA 1
ATOM 606 C C . LYS A 1 76 ? 14.878 -2.548 -17.193 1.00 52.88 76 LYS A C 1
ATOM 608 O O . LYS A 1 76 ? 16.057 -2.824 -17.383 1.00 52.88 76 LYS A O 1
ATOM 613 N N . GLU A 1 77 ? 14.032 -2.423 -18.211 1.00 51.22 77 GLU A N 1
ATOM 614 C CA . GLU A 1 77 ? 14.502 -2.534 -19.601 1.00 51.22 77 GLU A CA 1
ATOM 615 C C . GLU A 1 77 ? 14.182 -1.255 -20.356 1.00 51.22 77 GLU A C 1
ATOM 617 O O . GLU A 1 77 ? 13.039 -0.811 -20.433 1.00 51.22 77 GLU A O 1
ATOM 622 N N . ARG A 1 78 ? 15.234 -0.617 -20.862 1.00 47.12 78 ARG A N 1
ATOM 623 C CA . ARG A 1 78 ? 15.130 0.526 -21.754 1.00 47.12 78 ARG A CA 1
ATOM 624 C C . ARG A 1 78 ? 14.588 -0.027 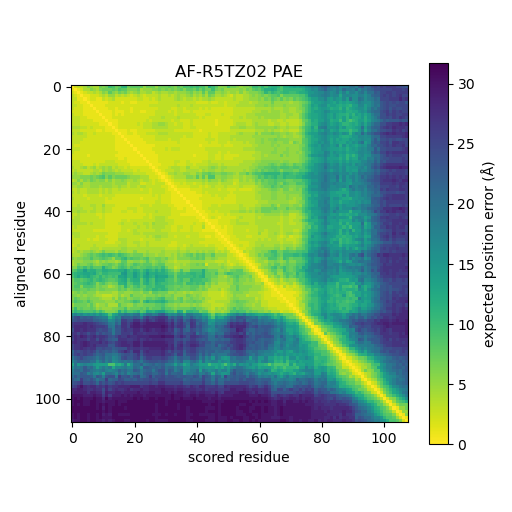-23.074 1.00 47.12 78 ARG A C 1
ATOM 626 O O . ARG A 1 78 ? 15.372 -0.464 -23.910 1.00 47.12 78 ARG A O 1
ATOM 633 N N . LEU A 1 79 ? 13.263 -0.113 -23.214 1.00 53.22 79 LEU A N 1
ATOM 634 C CA . LEU A 1 79 ? 12.674 -0.487 -24.496 1.00 53.22 79 LEU A CA 1
ATOM 635 C C . LEU A 1 79 ? 13.150 0.532 -25.546 1.00 53.22 79 LEU A C 1
ATOM 637 O O . LEU A 1 79 ? 13.177 1.728 -25.241 1.00 53.22 79 LEU A O 1
ATOM 641 N N . PRO A 1 80 ? 13.567 0.085 -26.743 1.00 53.84 80 PRO A N 1
ATOM 642 C CA . PRO A 1 80 ? 13.957 0.997 -27.808 1.00 53.84 80 PRO A CA 1
ATOM 643 C C . PRO A 1 80 ? 12.805 1.963 -28.116 1.00 53.84 80 PRO A C 1
ATOM 645 O O . PRO A 1 80 ? 11.636 1.576 -28.062 1.00 53.84 80 PRO A O 1
ATOM 648 N N . ASP A 1 81 ? 13.137 3.218 -28.437 1.00 53.38 81 ASP A N 1
ATOM 649 C CA . ASP A 1 81 ? 12.172 4.313 -28.646 1.00 53.38 81 ASP A CA 1
ATOM 650 C C . ASP A 1 81 ? 11.081 3.971 -29.685 1.00 53.38 81 ASP A C 1
ATOM 652 O O . ASP A 1 81 ? 9.976 4.506 -29.632 1.00 53.38 81 ASP A O 1
ATOM 656 N N . SER A 1 82 ? 11.348 3.008 -30.575 1.00 54.94 82 SER A N 1
ATOM 657 C CA . SER A 1 82 ? 10.398 2.449 -31.545 1.00 54.94 82 SER A CA 1
ATOM 658 C C . SER A 1 82 ? 9.212 1.688 -30.931 1.00 54.94 82 SER A C 1
ATOM 660 O O . SER A 1 82 ? 8.203 1.508 -31.605 1.00 54.94 82 SER A O 1
ATOM 662 N N . VAL A 1 83 ? 9.290 1.261 -29.665 1.00 52.16 83 VAL A N 1
ATOM 663 C CA . VAL A 1 83 ? 8.218 0.534 -28.954 1.00 52.16 83 VAL A CA 1
ATOM 664 C C . VAL A 1 83 ? 7.422 1.445 -28.011 1.00 52.16 83 VAL A C 1
ATOM 666 O O . VAL A 1 83 ? 6.319 1.100 -27.594 1.00 52.16 83 VAL A O 1
ATOM 669 N N . ALA A 1 84 ? 7.924 2.646 -27.708 1.00 53.72 84 ALA A N 1
ATOM 670 C CA . ALA A 1 84 ? 7.272 3.585 -26.789 1.00 53.72 84 ALA A CA 1
ATOM 671 C C . ALA A 1 84 ? 5.905 4.102 -27.291 1.00 53.72 84 ALA A C 1
ATOM 673 O O . ALA A 1 84 ? 5.100 4.587 -26.491 1.00 53.72 84 ALA A O 1
ATOM 674 N N . GLY A 1 85 ? 5.645 3.986 -28.599 1.00 54.25 85 GLY A N 1
ATOM 675 C CA . GLY A 1 85 ? 4.388 4.361 -29.252 1.00 54.25 85 GLY A CA 1
ATOM 676 C C . GLY A 1 85 ? 3.388 3.219 -29.467 1.00 54.25 85 GLY A C 1
ATOM 677 O O . GLY A 1 85 ? 2.288 3.488 -29.943 1.00 54.25 85 GLY A O 1
ATOM 678 N N . MET A 1 86 ? 3.726 1.966 -29.138 1.00 57.16 86 MET A N 1
ATOM 679 C CA . MET A 1 86 ? 2.770 0.860 -29.254 1.00 57.16 86 MET A CA 1
ATOM 680 C C . MET A 1 86 ? 1.840 0.852 -28.034 1.00 57.16 86 MET A C 1
ATOM 682 O O . MET A 1 86 ? 2.299 0.772 -26.893 1.00 57.16 86 MET A O 1
ATOM 686 N N . ASN A 1 87 ? 0.528 0.966 -28.268 1.00 58.50 87 ASN A N 1
ATOM 687 C CA . ASN A 1 87 ? -0.468 0.700 -27.229 1.00 58.50 87 ASN A CA 1
ATOM 688 C C . ASN A 1 87 ? -0.408 -0.784 -26.862 1.00 58.50 87 ASN A C 1
ATOM 690 O O . ASN A 1 87 ? -0.238 -1.635 -27.738 1.00 58.50 87 ASN A O 1
ATOM 694 N N . TYR A 1 88 ? -0.527 -1.098 -25.574 1.00 61.25 88 TYR A N 1
ATOM 695 C CA . TYR A 1 88 ? -0.528 -2.487 -25.137 1.00 61.25 88 TYR A CA 1
ATOM 696 C C . TYR A 1 88 ? -1.889 -3.070 -25.496 1.00 61.25 88 TYR A C 1
ATOM 698 O O . TYR A 1 88 ? -2.872 -2.815 -24.814 1.00 61.25 88 TYR A O 1
ATOM 706 N N . GLN A 1 89 ? -1.958 -3.841 -26.577 1.00 65.19 89 GLN A N 1
ATOM 707 C CA . GLN A 1 89 ? -3.149 -4.620 -26.889 1.00 65.19 89 GLN A CA 1
ATOM 708 C C . GLN A 1 89 ? -2.906 -6.079 -26.521 1.00 65.19 89 GLN A C 1
ATOM 710 O O . GLN A 1 89 ? -1.862 -6.656 -26.832 1.00 65.19 89 GLN A O 1
ATOM 715 N N . GLN A 1 90 ? -3.866 -6.668 -25.810 1.00 70.62 90 GLN A N 1
ATOM 716 C CA . GLN A 1 90 ? -3.882 -8.102 -25.568 1.00 70.62 90 GLN A CA 1
ATOM 717 C C . GLN A 1 90 ? -3.983 -8.811 -26.919 1.00 70.62 90 GLN A C 1
ATOM 719 O O . GLN A 1 90 ? -4.925 -8.561 -27.666 1.00 70.62 90 GLN A O 1
ATOM 724 N N . LEU A 1 91 ? -3.035 -9.704 -27.215 1.00 75.12 91 LEU A N 1
ATOM 725 C CA . LEU A 1 91 ? -3.149 -10.585 -28.374 1.00 75.12 91 LEU A CA 1
ATOM 726 C C . LEU A 1 91 ? -4.387 -11.464 -28.176 1.00 75.12 91 LEU A C 1
ATOM 728 O O . LEU A 1 91 ? -4.457 -12.259 -27.236 1.00 75.12 91 LEU A O 1
ATOM 732 N N . SER A 1 92 ? -5.383 -11.281 -29.029 1.00 76.38 92 SER A N 1
ATOM 733 C CA . SER A 1 92 ? -6.566 -12.125 -29.068 1.00 76.38 92 SER A CA 1
ATOM 734 C C . SER A 1 92 ? -6.262 -13.339 -29.932 1.00 76.38 92 SER A C 1
ATOM 736 O O . SER A 1 92 ? -5.835 -13.214 -31.075 1.00 76.38 92 SER A O 1
ATOM 738 N N . LEU A 1 93 ? -6.515 -14.529 -29.390 1.00 69.12 93 LEU A N 1
ATOM 739 C CA . LEU A 1 93 ? -6.424 -15.774 -30.153 1.00 69.12 93 LEU A CA 1
ATOM 740 C C . LEU A 1 93 ? -7.478 -15.842 -31.276 1.00 69.12 93 LEU A C 1
ATOM 742 O O . LEU A 1 93 ? -7.337 -16.637 -32.200 1.00 69.12 93 LEU A O 1
ATOM 746 N N . PHE A 1 94 ? -8.541 -15.037 -31.185 1.00 74.62 94 PHE A N 1
ATOM 747 C CA . PHE A 1 94 ? -9.704 -15.105 -32.069 1.00 74.62 94 PHE A CA 1
ATOM 748 C C . PHE A 1 94 ? -9.707 -14.051 -33.179 1.00 74.62 94 PHE A C 1
ATOM 750 O O . PHE A 1 94 ? -10.539 -14.150 -34.077 1.00 74.62 94 PHE A O 1
ATOM 757 N N . ASP A 1 95 ? -8.791 -13.080 -33.154 1.00 66.44 95 ASP A N 1
ATOM 758 C CA . ASP A 1 95 ? -8.794 -11.985 -34.135 1.00 66.44 95 ASP A CA 1
ATOM 759 C C . ASP A 1 95 ? -8.381 -12.457 -35.543 1.00 66.44 95 ASP A C 1
ATOM 761 O O . ASP A 1 95 ? -8.806 -11.867 -36.532 1.00 66.44 95 ASP A O 1
ATOM 765 N N . ASP A 1 96 ? -7.640 -13.568 -35.644 1.00 62.06 96 ASP A N 1
ATOM 766 C CA . ASP A 1 96 ? -7.187 -14.152 -36.917 1.00 62.06 96 ASP A CA 1
ATOM 767 C C . ASP A 1 96 ? -8.092 -15.288 -37.443 1.00 62.06 96 ASP A C 1
ATOM 769 O O . ASP A 1 96 ? -7.860 -15.837 -38.526 1.00 62.06 96 ASP A O 1
ATOM 773 N N . VAL A 1 97 ? -9.132 -15.684 -36.698 1.00 62.50 97 VAL A N 1
ATOM 774 C CA . VAL A 1 97 ? -9.942 -16.865 -37.039 1.00 62.50 97 VAL A CA 1
ATOM 775 C C . VAL A 1 97 ? -11.102 -16.466 -37.953 1.00 62.50 97 VAL A C 1
ATOM 777 O O . VAL A 1 97 ? -12.245 -16.302 -37.528 1.00 62.50 97 VAL A O 1
ATOM 780 N N . ASN A 1 98 ? -10.818 -16.342 -39.251 1.00 62.34 98 ASN A N 1
ATOM 781 C CA . ASN A 1 98 ? -11.847 -16.272 -40.290 1.00 62.34 98 ASN A CA 1
ATOM 782 C C . ASN A 1 98 ? -12.565 -17.628 -40.396 1.00 62.34 98 ASN A C 1
ATOM 784 O O . ASN A 1 98 ? -12.153 -18.502 -41.163 1.00 62.34 98 ASN A O 1
ATOM 788 N N . PHE A 1 99 ? -13.654 -17.811 -39.645 1.00 59.06 99 PHE A N 1
ATOM 789 C CA . PHE A 1 99 ? -14.577 -18.934 -39.823 1.00 59.06 99 PHE A CA 1
ATOM 790 C C . PHE A 1 99 ? -15.272 -18.828 -41.194 1.00 59.06 99 PHE A C 1
ATOM 792 O O . PHE A 1 99 ? -16.402 -18.362 -41.317 1.00 59.06 99 PHE A O 1
ATOM 799 N N . THR A 1 100 ? -14.590 -19.252 -42.258 1.00 56.97 100 THR A N 1
ATOM 800 C CA . THR A 1 100 ? -15.177 -19.430 -43.591 1.00 56.97 100 THR A CA 1
ATOM 801 C C . THR A 1 100 ? -15.997 -20.715 -43.594 1.00 56.97 100 THR A C 1
ATOM 803 O O . THR A 1 100 ? -15.531 -21.791 -43.950 1.00 56.97 100 THR A O 1
ATOM 806 N N . GLY A 1 101 ? -17.242 -20.610 -43.137 1.00 55.16 101 GLY A N 1
ATOM 807 C CA . GLY A 1 101 ? -18.147 -21.747 -43.032 1.00 55.16 101 GLY A CA 1
ATOM 808 C C . GLY A 1 101 ? -19.594 -21.363 -43.287 1.00 55.16 101 GLY A C 1
ATOM 809 O O . GLY A 1 101 ? -20.394 -21.441 -42.365 1.00 55.16 101 GLY A O 1
ATOM 810 N N . ASN A 1 102 ? -19.924 -20.946 -44.518 1.00 47.94 102 ASN A N 1
ATOM 811 C CA . ASN A 1 102 ? -21.233 -21.227 -45.123 1.00 47.94 102 ASN A CA 1
ATOM 812 C C . ASN A 1 102 ? -21.252 -20.879 -46.627 1.00 47.94 102 ASN A C 1
ATOM 814 O O . ASN A 1 102 ? -21.442 -19.725 -47.004 1.00 47.94 102 ASN A O 1
ATOM 818 N N . GLN A 1 103 ? -21.116 -21.881 -47.498 1.00 50.28 103 GLN A N 1
ATOM 819 C CA . GLN A 1 103 ? -21.745 -21.843 -48.820 1.00 50.28 103 GLN A CA 1
ATOM 820 C C . GLN A 1 103 ? -22.793 -22.950 -48.868 1.00 50.28 103 GLN A C 1
ATOM 822 O O . GLN A 1 103 ? -22.525 -24.100 -49.201 1.00 50.28 103 GLN A O 1
ATOM 827 N N . ILE A 1 104 ? -24.005 -22.564 -48.485 1.00 50.19 104 ILE A N 1
ATOM 828 C CA . ILE A 1 104 ? -25.235 -23.196 -48.941 1.00 50.19 104 ILE A CA 1
ATOM 829 C C . ILE A 1 104 ? -25.318 -23.015 -50.463 1.00 50.19 104 ILE A C 1
ATOM 831 O O . ILE A 1 104 ? -25.448 -21.893 -50.944 1.00 50.19 104 ILE A O 1
ATOM 835 N N . VAL A 1 105 ? -25.244 -24.101 -51.231 1.00 42.16 105 VAL A N 1
ATOM 836 C CA . VAL A 1 105 ? -25.670 -24.099 -52.636 1.00 42.16 105 VAL A CA 1
ATOM 837 C C . VAL A 1 105 ? -26.771 -25.135 -52.790 1.00 42.16 105 VAL A C 1
ATOM 839 O O . VAL A 1 105 ? -26.538 -26.323 -52.987 1.00 42.16 105 VAL A O 1
ATOM 842 N N . THR A 1 106 ? -27.999 -24.647 -52.653 1.00 38.84 106 THR A N 1
ATOM 843 C CA . THR A 1 106 ? -29.164 -25.190 -53.345 1.00 38.84 106 THR A CA 1
ATOM 844 C C . THR A 1 106 ? -28.903 -25.104 -54.848 1.00 38.84 106 THR A C 1
ATOM 846 O O . THR A 1 106 ? -28.559 -24.018 -55.308 1.00 38.84 106 THR A O 1
ATOM 849 N N . MET A 1 107 ? -29.101 -26.197 -55.593 1.00 36.97 107 MET A N 1
ATOM 850 C CA . MET A 1 107 ? -29.857 -26.281 -56.862 1.00 36.97 107 MET A CA 1
ATOM 851 C C . MET A 1 107 ? -29.463 -27.548 -57.649 1.00 36.97 107 MET A C 1
ATOM 853 O O . MET A 1 107 ? -28.301 -27.687 -58.013 1.00 36.97 107 MET A O 1
ATOM 857 N N . VAL A 1 108 ? -30.492 -28.374 -57.912 1.00 46.66 108 VAL A N 1
ATOM 858 C CA . VAL A 1 108 ? -30.672 -29.420 -58.956 1.00 46.66 108 VAL A CA 1
ATOM 859 C C . VAL A 1 108 ? -29.614 -30.509 -59.138 1.00 46.66 108 VAL A C 1
ATOM 861 O O . VAL A 1 108 ? -28.536 -30.234 -59.700 1.00 46.66 108 VAL A O 1
#